Protein AF-A0A2G6CD39-F1 (afdb_monomer_lite)

pLDDT: mean 88.51, std 12.6, range [44.62, 98.38]

Sequence (167 aa):
MNGKIRSYNKNVVLQKTGVGANPELQQGAYVYISGNGSEYNAVYRWVFEGGGSLAIRNVDISLPG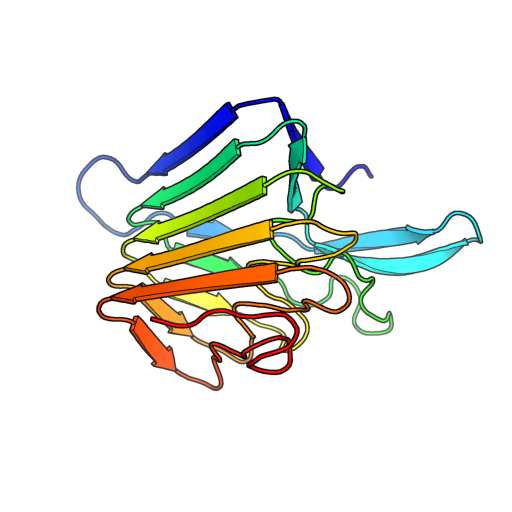KSNPALAWTSRRAIVAYSSQVGSALSISGGTISGADAQVGLVSAHTGNRVEINLASVTLDGPFAVIINADNGVSLVGTYSVTLQNGAQIADGGTLGANMLKN

Radius of gyration: 15.19 Å; chains: 1; bounding box: 41×31×40 Å

Secondary structure (DSSP, 8-state):
---EEEEEEEEEEEE--SSSSPPEEE--EEEEEPTTS-EEEEE-EEEEEEEEEEEEES-EEEE---SSTTSPBPS--EEEE--TTSEEEEEEESSEEEES-TT-EEEE--TT-EEEEEEES-EEESS-EEEEE-TTSEEEEEEES-EEETT-B----S-BTTTB---

Structure (mmCIF, N/CA/C/O backbone):
data_AF-A0A2G6CD39-F1
#
_entry.id   AF-A0A2G6CD39-F1
#
loop_
_atom_site.group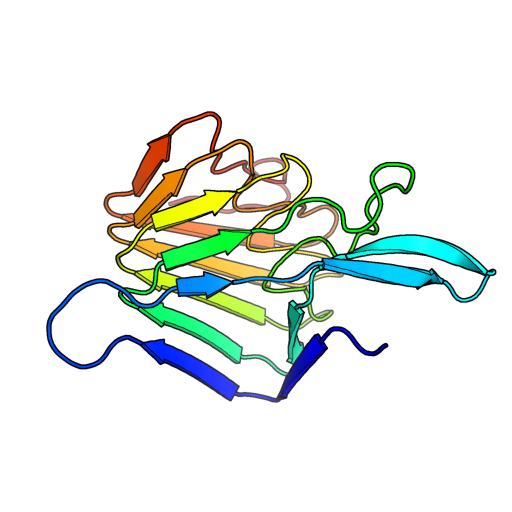_PDB
_atom_site.id
_atom_site.type_symbol
_atom_site.label_atom_id
_atom_site.label_alt_id
_atom_site.label_comp_id
_atom_site.label_asym_id
_atom_site.label_entity_id
_atom_site.label_seq_id
_atom_site.pdbx_PDB_ins_code
_atom_site.Cartn_x
_atom_site.Cartn_y
_atom_site.Cartn_z
_atom_site.occupancy
_atom_site.B_iso_or_equiv
_atom_site.auth_seq_id
_atom_site.auth_comp_id
_atom_site.auth_asym_id
_atom_site.auth_atom_id
_atom_site.pdbx_PDB_model_num
ATOM 1 N N . MET A 1 1 ? 4.197 12.037 -15.330 1.00 54.62 1 MET A N 1
ATOM 2 C CA . MET A 1 1 ? 3.432 12.498 -14.145 1.00 54.62 1 MET A CA 1
ATOM 3 C C . MET A 1 1 ? 4.200 12.203 -12.865 1.00 54.62 1 MET A C 1
ATOM 5 O O . MET A 1 1 ? 4.899 11.195 -12.802 1.00 54.62 1 MET A O 1
ATOM 9 N N . ASN A 1 2 ? 4.092 13.072 -11.855 1.00 67.88 2 ASN A N 1
ATOM 10 C CA . ASN A 1 2 ? 4.733 12.873 -10.554 1.00 67.88 2 ASN A CA 1
ATOM 11 C C . ASN A 1 2 ? 3.739 12.176 -9.613 1.00 67.88 2 ASN A C 1
ATOM 13 O O . ASN A 1 2 ? 2.983 12.832 -8.909 1.00 67.88 2 ASN A O 1
ATOM 17 N N . GLY A 1 3 ? 3.687 10.842 -9.658 1.00 84.12 3 GLY A N 1
ATOM 18 C CA . GLY A 1 3 ? 2.714 10.035 -8.912 1.00 84.12 3 GLY A CA 1
ATOM 19 C C . GLY A 1 3 ? 3.036 9.898 -7.424 1.00 84.12 3 GLY A C 1
ATOM 20 O O . GLY A 1 3 ? 3.082 8.787 -6.904 1.00 84.12 3 GLY A O 1
ATOM 21 N N . LYS A 1 4 ? 3.362 10.999 -6.742 1.00 89.25 4 LYS A N 1
ATOM 22 C CA . LYS A 1 4 ? 3.732 10.962 -5.327 1.00 89.25 4 LYS A CA 1
ATOM 23 C C . LYS A 1 4 ? 3.230 12.156 -4.538 1.00 89.25 4 LYS A C 1
ATOM 25 O O . LYS A 1 4 ? 3.332 13.292 -4.995 1.00 89.25 4 LYS A O 1
ATOM 30 N N . ILE A 1 5 ? 2.796 11.876 -3.318 1.00 89.94 5 ILE A N 1
ATOM 31 C CA . ILE A 1 5 ? 2.522 12.861 -2.283 1.00 89.94 5 ILE A CA 1
ATOM 32 C C . ILE A 1 5 ? 3.739 12.871 -1.364 1.00 89.94 5 ILE A C 1
ATOM 34 O O . ILE A 1 5 ? 4.043 11.870 -0.713 1.00 89.94 5 ILE A O 1
ATOM 38 N N . ARG A 1 6 ? 4.483 13.980 -1.362 1.00 90.19 6 ARG A N 1
ATOM 39 C CA . ARG A 1 6 ? 5.644 14.144 -0.483 1.00 90.19 6 ARG A CA 1
ATOM 40 C C . ARG A 1 6 ? 5.244 14.899 0.770 1.00 90.19 6 ARG A C 1
ATOM 42 O O . ARG A 1 6 ? 4.559 15.915 0.680 1.00 90.19 6 ARG A O 1
ATOM 49 N N . SER A 1 7 ? 5.749 14.457 1.911 1.00 88.25 7 SER A N 1
ATOM 50 C CA . SER A 1 7 ? 5.742 15.261 3.129 1.00 88.25 7 SER A CA 1
ATOM 51 C C . SER A 1 7 ? 7.101 15.186 3.816 1.00 88.25 7 SER A C 1
ATOM 53 O O . SER A 1 7 ? 7.823 14.205 3.640 1.00 88.25 7 SER A O 1
ATOM 55 N N . TYR A 1 8 ? 7.455 16.237 4.558 1.00 91.00 8 TYR A N 1
ATOM 56 C CA . TYR A 1 8 ? 8.734 16.339 5.253 1.00 91.00 8 TYR A CA 1
ATOM 57 C C . TYR A 1 8 ? 8.519 16.521 6.754 1.00 91.00 8 TYR A C 1
ATOM 59 O O . TYR A 1 8 ? 7.958 17.542 7.162 1.00 91.00 8 TYR A O 1
ATOM 67 N N . ASN A 1 9 ? 8.957 15.561 7.573 1.00 89.38 9 ASN A N 1
ATOM 68 C CA . ASN A 1 9 ? 8.769 15.574 9.031 1.00 89.38 9 ASN A CA 1
ATOM 69 C C . ASN A 1 9 ? 7.302 15.784 9.446 1.00 89.38 9 ASN A C 1
ATOM 71 O O . ASN A 1 9 ? 7.001 16.628 10.297 1.00 89.38 9 ASN A O 1
ATOM 75 N N . LYS A 1 10 ? 6.366 15.063 8.811 1.00 91.50 10 LYS A N 1
ATOM 76 C CA . LYS A 1 10 ? 4.924 15.181 9.087 1.00 91.50 10 LYS A CA 1
ATOM 77 C C . LYS A 1 10 ? 4.270 13.840 9.376 1.00 91.50 10 LYS A C 1
ATOM 79 O O . LYS A 1 10 ? 4.621 12.813 8.805 1.00 91.50 10 LYS A O 1
ATOM 84 N N . ASN A 1 11 ? 3.246 13.912 10.218 1.00 93.44 11 ASN A N 1
ATOM 85 C CA . ASN A 1 11 ? 2.286 12.842 10.431 1.00 93.44 11 ASN A CA 1
ATOM 86 C C . ASN A 1 11 ? 0.976 13.250 9.759 1.00 93.44 11 ASN A C 1
ATOM 88 O O . ASN A 1 11 ? 0.451 14.331 10.029 1.00 93.44 11 ASN A O 1
ATOM 92 N N . VAL A 1 12 ? 0.477 12.404 8.868 1.00 95.25 12 VAL A N 1
ATOM 93 C CA . VAL A 1 12 ? -0.772 12.606 8.135 1.00 95.25 12 VAL A CA 1
ATOM 94 C C . VAL A 1 12 ? -1.803 11.632 8.679 1.00 95.25 12 VAL A C 1
ATOM 96 O O . VAL A 1 12 ? -1.507 10.452 8.848 1.00 95.25 12 VAL A O 1
ATOM 99 N N . VAL A 1 13 ? -3.014 12.118 8.947 1.00 96.94 13 VAL A N 1
ATOM 100 C CA . VAL A 1 13 ? -4.125 11.286 9.417 1.00 96.94 13 VAL A CA 1
ATOM 101 C C . VAL A 1 13 ? -5.284 11.403 8.441 1.00 96.94 13 VAL A C 1
ATOM 103 O O . VAL A 1 13 ? -5.798 12.496 8.212 1.00 96.94 13 VAL A O 1
ATOM 106 N N . LEU A 1 14 ? -5.708 10.266 7.899 1.00 96.25 14 LEU A N 1
ATOM 107 C CA . LEU A 1 14 ? -6.952 10.111 7.160 1.00 96.25 14 LEU A CA 1
ATOM 108 C C . LEU A 1 14 ? -7.916 9.345 8.058 1.00 96.25 14 LEU A C 1
ATOM 110 O O . LEU A 1 14 ? -7.657 8.202 8.426 1.00 96.25 14 LEU A O 1
ATOM 114 N N . GLN A 1 15 ? -9.008 9.980 8.463 1.00 97.50 15 GLN A N 1
ATOM 115 C CA . GLN A 1 15 ? -9.970 9.341 9.350 1.00 97.50 15 GLN A CA 1
ATOM 116 C C . GLN A 1 15 ? -11.390 9.712 8.973 1.00 97.50 15 GLN A C 1
ATOM 118 O O . GLN A 1 15 ? -11.683 10.864 8.647 1.00 97.50 15 GLN A O 1
ATOM 123 N N . LYS A 1 16 ? -12.278 8.731 9.082 1.00 97.19 16 LYS A N 1
ATOM 124 C CA . LYS A 1 16 ? -13.708 8.985 9.061 1.00 97.19 16 LYS A CA 1
ATOM 125 C C . LYS A 1 16 ? -14.124 9.744 10.316 1.00 97.19 16 LYS A C 1
ATOM 127 O O . LYS A 1 16 ? -13.762 9.369 11.432 1.00 97.19 16 LYS A O 1
ATOM 132 N N . THR A 1 17 ? -14.949 10.764 10.127 1.00 94.38 17 THR A N 1
ATOM 133 C CA . THR A 1 17 ? -15.679 11.436 11.199 1.00 94.38 17 THR A CA 1
ATOM 134 C C . THR A 1 17 ? -17.178 11.202 10.994 1.00 94.38 17 THR A C 1
ATOM 136 O O . THR A 1 17 ? -17.685 11.305 9.881 1.00 94.38 17 THR A O 1
ATOM 139 N N . GLY A 1 18 ? -17.892 10.839 12.062 1.00 92.75 18 GLY A N 1
ATOM 140 C CA . GLY A 1 18 ? -19.339 10.600 12.018 1.00 92.75 18 GLY A CA 1
ATOM 141 C C . GLY A 1 18 ? -19.764 9.146 11.775 1.00 92.75 18 GLY A C 1
ATOM 142 O O . GLY A 1 18 ? -18.964 8.209 11.808 1.00 92.75 18 GLY A O 1
ATOM 143 N N . VAL A 1 19 ? -21.073 8.967 11.597 1.00 94.12 19 VAL A N 1
ATOM 144 C CA . VAL A 1 19 ? -21.745 7.666 11.440 1.00 94.12 19 VAL A CA 1
ATOM 145 C C . VAL A 1 19 ? -21.843 7.253 9.966 1.00 94.12 19 VAL A C 1
ATOM 147 O O . VAL A 1 19 ? -21.602 8.061 9.075 1.00 94.12 19 VAL A O 1
ATOM 150 N N . GLY A 1 20 ? -22.214 5.999 9.697 1.00 95.31 20 GLY A N 1
ATOM 151 C CA . GLY A 1 20 ? -22.456 5.491 8.337 1.00 95.31 20 GLY A CA 1
ATOM 152 C C . GLY A 1 20 ? -21.409 4.482 7.870 1.00 95.31 20 GLY A C 1
ATOM 153 O O . GLY A 1 20 ? -20.695 3.913 8.695 1.00 95.31 20 GLY A O 1
ATOM 154 N N . ALA A 1 21 ? -21.316 4.249 6.561 1.00 96.25 21 ALA A N 1
ATOM 155 C CA . ALA A 1 21 ? -20.287 3.392 5.969 1.00 96.25 21 ALA A CA 1
ATOM 156 C C . ALA A 1 21 ? -18.892 4.032 6.081 1.00 96.25 21 ALA A C 1
ATOM 158 O O . ALA A 1 21 ? -18.767 5.238 6.311 1.00 96.25 21 ALA A O 1
ATOM 159 N N . ASN A 1 22 ? -17.836 3.230 5.968 1.00 97.94 22 ASN A N 1
ATOM 160 C CA . ASN A 1 22 ? -16.491 3.782 5.860 1.00 97.94 22 ASN A CA 1
ATOM 161 C C . ASN A 1 22 ? -16.327 4.480 4.502 1.00 97.94 22 ASN A C 1
ATOM 163 O O . ASN A 1 22 ? -16.835 3.979 3.500 1.00 97.94 22 ASN A O 1
ATOM 167 N N . PRO A 1 23 ? -15.654 5.641 4.446 1.00 97.62 23 PRO A N 1
ATOM 168 C CA . PRO A 1 23 ? -15.212 6.185 3.176 1.00 97.62 23 PRO A CA 1
ATOM 169 C C . PRO A 1 23 ? -14.145 5.268 2.577 1.00 97.62 23 PRO A C 1
ATOM 171 O O . PRO A 1 23 ? -13.426 4.583 3.306 1.00 97.62 23 PRO A O 1
ATOM 174 N N . GLU A 1 24 ? -14.017 5.306 1.257 1.00 96.56 24 GLU A N 1
ATOM 175 C CA . GLU A 1 24 ? -13.026 4.522 0.528 1.00 96.56 24 GLU A CA 1
ATOM 176 C C . GLU A 1 24 ? -11.882 5.420 0.037 1.00 96.56 24 GLU A C 1
ATOM 178 O O . GLU A 1 24 ? -12.098 6.424 -0.646 1.00 96.56 24 GLU A O 1
ATOM 183 N N . LEU A 1 25 ? -10.647 5.046 0.366 1.00 95.81 25 LEU A N 1
ATOM 184 C CA . LEU A 1 25 ? -9.439 5.552 -0.268 1.00 95.81 25 LEU A CA 1
ATOM 185 C C . LEU A 1 25 ? -9.121 4.676 -1.483 1.00 95.81 25 LEU A C 1
ATOM 187 O O . LEU A 1 25 ? -8.548 3.592 -1.358 1.00 95.81 25 LEU A O 1
ATOM 191 N N . GLN A 1 26 ? -9.463 5.174 -2.668 1.00 95.00 26 GLN A N 1
ATOM 192 C CA . GLN A 1 26 ? -9.151 4.503 -3.926 1.00 95.00 26 GLN A CA 1
ATOM 193 C C . GLN A 1 26 ? -7.738 4.858 -4.377 1.00 95.00 26 GLN A C 1
ATOM 195 O O . GLN A 1 26 ? -7.439 5.987 -4.776 1.00 95.00 26 GLN A O 1
ATOM 200 N N . GLN A 1 27 ? -6.850 3.877 -4.301 1.00 92.62 27 GLN A N 1
ATOM 201 C CA . GLN A 1 27 ? -5.475 4.035 -4.720 1.00 92.62 27 GLN A CA 1
ATOM 202 C C . GLN A 1 27 ? -5.378 3.852 -6.241 1.00 92.62 27 GLN A C 1
ATOM 204 O O . GLN A 1 27 ? -5.875 2.880 -6.795 1.00 92.62 27 GLN A O 1
ATOM 209 N N . GLY A 1 28 ? -4.725 4.785 -6.938 1.00 93.00 28 GLY A N 1
ATOM 210 C CA . GLY A 1 28 ? -4.558 4.713 -8.395 1.00 93.00 28 GLY A CA 1
ATOM 211 C C . GLY A 1 28 ? -3.245 4.058 -8.840 1.00 93.00 28 GLY A C 1
ATOM 212 O O . GLY A 1 28 ? -2.250 4.068 -8.100 1.00 93.00 28 GLY A O 1
ATOM 213 N N . ALA A 1 29 ? -3.212 3.607 -10.096 1.00 94.69 29 ALA A N 1
ATOM 214 C CA . ALA A 1 29 ? -2.000 3.237 -10.828 1.00 94.69 29 ALA A CA 1
ATOM 215 C C . ALA A 1 29 ? -1.870 4.036 -12.136 1.00 94.69 29 ALA A C 1
ATOM 217 O O . ALA A 1 29 ? -2.856 4.536 -12.672 1.00 94.69 29 ALA A O 1
ATOM 218 N N . TYR A 1 30 ? -0.646 4.168 -12.646 1.00 95.25 30 TYR A N 1
ATOM 219 C CA . TYR A 1 30 ? -0.335 4.904 -13.872 1.00 95.25 30 TYR A CA 1
ATOM 220 C C . TYR A 1 30 ? 0.877 4.308 -14.605 1.00 95.25 30 TYR A C 1
ATOM 222 O O . TYR A 1 30 ? 1.692 3.599 -14.006 1.00 95.25 30 TYR A O 1
ATOM 230 N N . VAL A 1 31 ? 1.037 4.648 -15.888 1.00 95.62 31 VAL A N 1
ATOM 231 C CA . VAL A 1 31 ? 2.226 4.283 -16.674 1.00 95.62 31 VAL A CA 1
ATOM 232 C C . VAL A 1 31 ? 3.374 5.248 -16.366 1.00 95.62 31 VAL A C 1
ATOM 234 O O . VAL A 1 31 ? 3.287 6.461 -16.570 1.00 95.62 31 VAL A O 1
ATOM 237 N N . TYR A 1 32 ? 4.469 4.702 -15.850 1.00 94.44 32 TYR A N 1
ATOM 238 C CA . TYR A 1 32 ? 5.720 5.392 -15.584 1.00 94.44 32 TYR A CA 1
ATOM 239 C C . TYR A 1 32 ? 6.740 5.099 -16.685 1.00 94.44 32 TYR A C 1
ATOM 241 O O . TYR A 1 32 ? 7.057 3.942 -16.942 1.00 94.44 32 TYR A O 1
ATOM 249 N N . ILE A 1 33 ? 7.305 6.161 -17.259 1.00 93.75 33 ILE A N 1
ATOM 250 C CA . ILE A 1 33 ? 8.396 6.090 -18.234 1.00 93.75 33 ILE A CA 1
ATOM 251 C C . ILE A 1 33 ? 9.713 6.381 -17.502 1.00 93.75 33 ILE A C 1
ATOM 253 O O . ILE A 1 33 ? 9.860 7.432 -16.865 1.00 93.75 33 ILE A O 1
ATOM 257 N N . SER A 1 34 ? 10.657 5.441 -17.531 1.00 90.88 34 SER A N 1
ATOM 258 C CA . SER A 1 34 ? 11.992 5.604 -16.943 1.00 90.88 34 SER A CA 1
ATOM 259 C C . SER A 1 34 ? 12.895 6.496 -17.799 1.00 90.88 34 SER A C 1
ATOM 261 O O . SER A 1 34 ? 12.585 6.823 -18.940 1.00 90.88 34 SER A O 1
ATOM 263 N N . GLY A 1 35 ? 14.044 6.904 -17.248 1.00 88.62 35 GLY A N 1
ATOM 264 C CA . GLY A 1 35 ? 14.979 7.808 -17.937 1.00 88.62 35 GLY A CA 1
ATOM 265 C C . GLY A 1 35 ? 15.577 7.248 -19.235 1.00 88.62 35 GLY A C 1
ATOM 266 O O . GLY A 1 35 ? 16.048 8.017 -20.060 1.00 88.62 35 GLY A O 1
ATOM 267 N N . ASN A 1 36 ? 15.528 5.928 -19.429 1.00 93.25 36 ASN A N 1
ATOM 268 C CA . ASN A 1 36 ? 15.932 5.236 -20.657 1.00 93.25 36 ASN A CA 1
ATOM 269 C C . ASN A 1 36 ? 14.755 4.962 -21.623 1.00 93.25 36 ASN A C 1
ATOM 271 O O . ASN A 1 36 ? 14.930 4.218 -22.582 1.00 93.25 36 ASN A O 1
ATOM 275 N N . GLY A 1 37 ? 13.558 5.497 -21.358 1.00 93.44 37 GLY A N 1
ATOM 276 C CA . GLY A 1 37 ? 12.374 5.327 -22.206 1.00 93.44 37 GLY A CA 1
ATOM 277 C C . GLY A 1 37 ? 11.573 4.038 -21.989 1.00 93.44 37 GLY A C 1
ATOM 278 O O . GLY A 1 37 ? 10.556 3.858 -22.647 1.00 93.44 37 GLY A O 1
ATOM 279 N N . SER A 1 38 ? 11.978 3.145 -21.079 1.00 95.75 38 SER A N 1
ATOM 280 C CA . SER A 1 38 ? 11.188 1.946 -20.759 1.00 95.75 38 SER A CA 1
ATOM 281 C C . SER A 1 38 ? 9.912 2.296 -19.982 1.00 95.75 38 SER A C 1
ATOM 283 O O . SER A 1 38 ? 9.905 3.201 -19.146 1.00 95.75 38 SER A O 1
ATOM 285 N N . GLU A 1 39 ? 8.832 1.557 -20.229 1.00 96.50 39 GLU A N 1
ATOM 286 C CA . GLU A 1 39 ? 7.528 1.794 -19.606 1.00 96.50 39 GLU A CA 1
ATOM 287 C C . GLU A 1 39 ? 7.180 0.723 -18.567 1.00 96.50 39 GLU A C 1
ATOM 289 O O . GLU A 1 39 ? 7.408 -0.470 -18.770 1.00 96.50 39 GLU A O 1
ATOM 294 N N . TYR A 1 40 ? 6.588 1.149 -17.452 1.00 96.25 40 TYR A N 1
ATOM 295 C CA . TYR A 1 40 ? 6.185 0.286 -16.343 1.00 96.25 40 TYR A CA 1
ATOM 296 C C . TYR A 1 40 ? 4.874 0.762 -15.717 1.00 96.25 40 TYR A C 1
ATOM 298 O O . TYR A 1 40 ? 4.574 1.952 -15.726 1.00 96.25 40 TYR A O 1
ATOM 306 N N . ASN A 1 41 ? 4.135 -0.128 -15.062 1.00 95.88 41 ASN A N 1
ATOM 307 C CA . ASN A 1 41 ? 3.075 0.269 -14.135 1.00 95.88 41 ASN A CA 1
ATOM 308 C C . ASN A 1 41 ? 3.672 0.768 -12.816 1.00 95.88 41 ASN A C 1
ATOM 310 O O . ASN A 1 41 ? 4.593 0.149 -12.281 1.00 95.88 41 ASN A O 1
ATOM 314 N N . ALA A 1 42 ? 3.124 1.850 -12.268 1.00 94.25 42 ALA A N 1
ATOM 315 C CA . ALA A 1 42 ? 3.477 2.417 -10.970 1.00 94.25 42 ALA A CA 1
ATOM 316 C C . ALA A 1 42 ? 2.219 2.780 -10.169 1.00 94.25 42 ALA A C 1
ATOM 318 O O . ALA A 1 42 ? 1.188 3.115 -10.747 1.00 94.25 42 ALA A O 1
ATOM 319 N N . VAL A 1 43 ? 2.318 2.756 -8.841 1.00 94.31 43 VAL A N 1
ATOM 320 C CA . VAL A 1 43 ? 1.252 3.167 -7.913 1.00 94.31 43 VAL A CA 1
ATOM 321 C C . VAL A 1 43 ? 1.486 4.615 -7.466 1.00 94.31 43 VAL A C 1
ATOM 323 O O . VAL A 1 43 ? 2.634 5.028 -7.261 1.00 94.31 43 VAL A O 1
ATOM 326 N N . TYR A 1 44 ? 0.414 5.404 -7.314 1.00 93.50 44 TYR A N 1
ATOM 327 C CA . TYR A 1 44 ? 0.521 6.709 -6.646 1.00 93.50 44 TYR A CA 1
ATOM 328 C C . TYR A 1 44 ? 0.897 6.505 -5.176 1.00 93.50 44 TYR A C 1
ATOM 330 O O . TYR A 1 44 ? 0.294 5.692 -4.496 1.00 93.50 44 TYR A O 1
ATOM 338 N N . ARG A 1 45 ? 1.884 7.223 -4.649 1.00 91.69 45 ARG A N 1
ATOM 339 C CA . ARG A 1 45 ? 2.465 6.843 -3.349 1.00 91.69 45 ARG A CA 1
ATOM 340 C C . ARG A 1 45 ? 2.757 8.002 -2.420 1.00 91.69 45 ARG A C 1
ATOM 342 O O . ARG A 1 45 ? 3.087 9.100 -2.862 1.00 91.69 45 ARG A O 1
ATOM 349 N N . TRP A 1 46 ? 2.720 7.723 -1.132 1.00 92.19 46 TRP A N 1
ATOM 350 C CA . TRP A 1 46 ? 3.207 8.594 -0.079 1.00 92.19 46 TRP A CA 1
ATOM 351 C C . TRP A 1 46 ? 4.706 8.394 0.104 1.00 92.19 46 TRP A C 1
ATOM 353 O O . TRP A 1 46 ? 5.200 7.265 0.117 1.00 92.19 46 TRP A O 1
ATOM 363 N N . VAL A 1 47 ? 5.431 9.501 0.230 1.00 90.75 47 VAL A N 1
ATOM 364 C CA . VAL A 1 47 ? 6.865 9.514 0.528 1.00 90.75 47 VAL A CA 1
ATOM 365 C C . VAL A 1 47 ? 7.099 10.486 1.678 1.00 90.75 47 VAL A C 1
ATOM 367 O O . VAL A 1 47 ? 6.768 11.669 1.570 1.00 90.75 47 VAL A O 1
ATOM 370 N N . PHE A 1 48 ? 7.669 9.978 2.767 1.00 90.06 48 PHE A N 1
ATOM 371 C CA . PHE A 1 48 ? 8.009 10.752 3.959 1.00 90.06 48 PHE A CA 1
ATOM 372 C C . PHE A 1 48 ? 9.511 11.028 3.976 1.00 90.06 48 PHE A C 1
ATOM 374 O O . PHE A 1 48 ? 10.312 10.156 4.301 1.00 90.06 48 PHE A O 1
ATOM 381 N N . GLU A 1 49 ? 9.895 12.240 3.594 1.00 88.00 49 GLU A N 1
ATOM 382 C CA . GLU A 1 49 ? 11.280 12.709 3.651 1.00 88.00 49 GLU A CA 1
ATOM 383 C C . GLU A 1 49 ? 11.575 13.246 5.064 1.00 88.00 49 GLU A C 1
ATOM 385 O O . GLU A 1 49 ? 10.703 13.820 5.711 1.00 88.00 49 GLU A O 1
ATOM 390 N N . GLY A 1 50 ? 12.772 13.005 5.604 1.00 84.69 50 GLY A N 1
ATOM 391 C CA . GLY A 1 50 ? 13.144 13.399 6.979 1.00 84.69 50 GLY A CA 1
ATOM 392 C C . GLY A 1 50 ? 12.451 12.620 8.115 1.00 84.69 50 GLY A C 1
ATOM 393 O O . GLY A 1 50 ? 12.962 12.568 9.230 1.00 84.69 50 GLY A O 1
ATOM 394 N N . GLY A 1 51 ? 11.339 11.951 7.823 1.00 85.81 51 GLY A N 1
ATOM 395 C CA . GLY A 1 51 ? 10.612 11.074 8.730 1.00 85.81 51 GLY A CA 1
ATOM 396 C C . GLY A 1 51 ? 9.128 11.396 8.707 1.00 85.81 51 GLY A C 1
ATOM 397 O O . GLY A 1 51 ? 8.711 12.467 8.258 1.00 85.81 51 GLY A O 1
ATOM 398 N N . GLY A 1 52 ? 8.302 10.469 9.178 1.00 91.25 52 GLY A N 1
ATOM 399 C CA . GLY A 1 52 ? 6.871 10.720 9.276 1.00 91.25 52 GLY A CA 1
ATOM 400 C C . GLY A 1 52 ? 6.018 9.470 9.283 1.00 91.25 52 GLY A C 1
ATOM 401 O O . GLY A 1 52 ? 6.515 8.341 9.274 1.00 91.25 52 GLY A O 1
ATOM 402 N N . SER A 1 53 ? 4.710 9.692 9.296 1.00 93.19 53 SER A N 1
ATOM 403 C CA . SER A 1 53 ? 3.739 8.609 9.311 1.00 93.19 53 SER 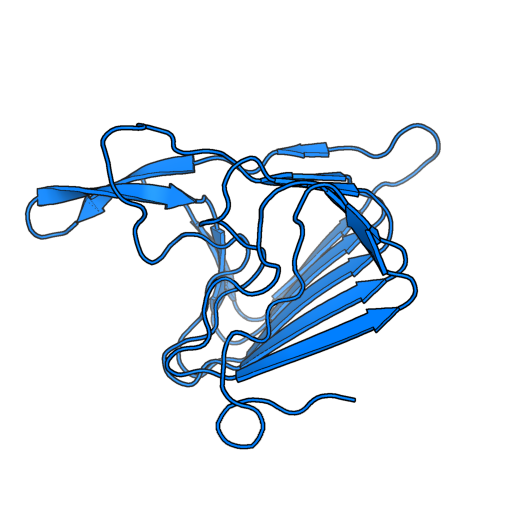A CA 1
ATOM 404 C C . SER A 1 53 ? 2.467 8.939 8.549 1.00 93.19 53 SER A C 1
ATOM 406 O O . SER A 1 53 ? 2.058 10.098 8.446 1.00 93.19 53 SER A O 1
ATOM 408 N N . LEU A 1 54 ? 1.824 7.890 8.048 1.00 95.88 54 LEU A N 1
ATOM 409 C CA . LEU A 1 54 ? 0.451 7.911 7.577 1.00 95.88 54 LEU A CA 1
ATOM 410 C C . LEU A 1 54 ? -0.392 7.061 8.526 1.00 95.88 54 LEU A C 1
ATOM 412 O O . LEU A 1 54 ? -0.125 5.875 8.695 1.00 95.88 54 LEU A O 1
ATOM 416 N N . ALA A 1 55 ? -1.416 7.652 9.130 1.00 96.81 55 ALA A N 1
ATOM 417 C CA . ALA A 1 55 ? -2.427 6.926 9.881 1.00 96.81 55 ALA A CA 1
ATOM 418 C C . ALA A 1 55 ? -3.755 6.951 9.119 1.00 96.81 55 ALA A C 1
ATOM 420 O O . ALA A 1 55 ? -4.225 8.018 8.732 1.00 96.81 55 ALA A O 1
ATOM 421 N N . ILE A 1 56 ? -4.369 5.788 8.932 1.00 97.69 56 ILE A N 1
ATOM 422 C CA . ILE A 1 56 ? -5.651 5.618 8.251 1.00 97.69 56 ILE A CA 1
ATOM 423 C C . ILE A 1 56 ? -6.620 4.936 9.218 1.00 97.69 56 ILE A C 1
ATOM 425 O O . ILE A 1 56 ? -6.306 3.880 9.765 1.00 97.69 56 ILE A O 1
ATOM 429 N N . ARG A 1 57 ? -7.775 5.552 9.489 1.00 98.12 57 ARG A N 1
ATOM 430 C CA . ARG A 1 57 ? -8.692 5.091 10.544 1.00 98.12 57 ARG A CA 1
ATOM 431 C C . ARG A 1 57 ? -10.138 5.009 10.078 1.00 98.12 57 ARG A C 1
ATOM 433 O O . ARG A 1 57 ? -10.738 6.040 9.770 1.00 98.12 57 ARG A O 1
ATOM 440 N N . ASN A 1 58 ? -10.707 3.805 10.131 1.00 98.06 58 ASN A N 1
ATOM 441 C CA . ASN A 1 58 ? -12.074 3.508 9.700 1.00 98.06 58 ASN A CA 1
ATOM 442 C C . ASN A 1 58 ? -12.325 3.979 8.262 1.00 98.06 58 ASN A C 1
ATOM 444 O O . ASN A 1 58 ? -13.313 4.655 7.979 1.00 98.06 58 ASN A O 1
ATOM 448 N N . VAL A 1 59 ? -11.373 3.675 7.384 1.00 98.31 59 VAL A N 1
ATOM 449 C CA . VAL A 1 59 ? -11.403 3.986 5.955 1.00 98.31 59 VAL A CA 1
ATOM 450 C C . VAL A 1 59 ? -11.095 2.683 5.237 1.00 98.31 59 VAL A C 1
ATOM 452 O O . VAL A 1 59 ? -10.122 2.013 5.587 1.00 98.31 59 VAL A O 1
ATOM 455 N N . ASP A 1 60 ? -11.917 2.334 4.259 1.00 98.31 60 ASP A N 1
ATOM 456 C CA . ASP A 1 60 ? -11.646 1.190 3.399 1.00 98.31 60 ASP A CA 1
ATOM 457 C C . ASP A 1 60 ? -10.620 1.606 2.337 1.00 98.31 60 ASP A C 1
ATOM 459 O O . ASP A 1 60 ? -10.584 2.760 1.915 1.00 98.31 60 ASP A O 1
ATOM 463 N N . ILE A 1 61 ? -9.733 0.706 1.930 1.00 97.81 61 ILE A N 1
ATOM 464 C CA . ILE A 1 61 ? -8.655 1.008 0.982 1.00 97.81 61 ILE A CA 1
ATOM 465 C C . ILE A 1 61 ? -8.762 0.033 -0.177 1.00 97.81 61 ILE A C 1
ATOM 467 O O . ILE A 1 61 ? -8.779 -1.169 0.050 1.00 97.81 61 ILE A O 1
ATOM 471 N N . SER A 1 62 ? -8.757 0.537 -1.406 1.00 97.06 62 SER A N 1
ATOM 472 C CA . SER A 1 62 ? -8.729 -0.302 -2.606 1.00 97.06 62 SER A CA 1
ATOM 473 C C . SER A 1 62 ? -7.403 -0.129 -3.329 1.00 97.06 62 SER A C 1
ATOM 475 O O . SER A 1 62 ? -7.081 0.972 -3.786 1.00 97.06 62 SER A O 1
ATOM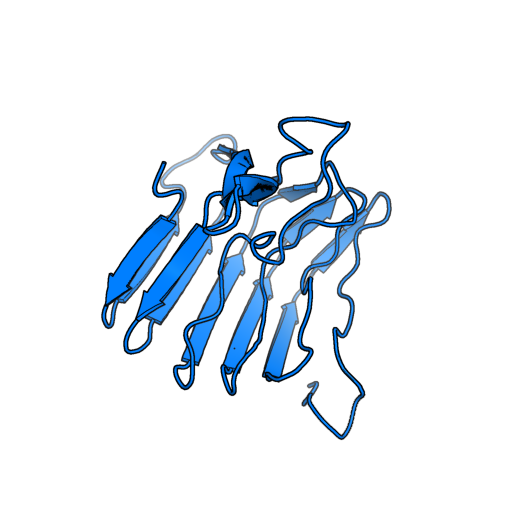 477 N N . LEU A 1 63 ? -6.600 -1.197 -3.379 1.00 96.00 63 LEU A N 1
ATOM 478 C CA . LEU A 1 63 ? -5.324 -1.243 -4.090 1.00 96.00 63 LEU A CA 1
ATOM 479 C C . LEU A 1 63 ? -5.557 -1.479 -5.587 1.00 96.00 63 LEU A C 1
ATOM 481 O O . LEU A 1 63 ? -6.334 -2.360 -5.965 1.00 96.00 63 LEU A O 1
ATOM 485 N N . PRO A 1 64 ? -4.845 -0.746 -6.457 1.00 95.44 64 PRO A N 1
ATOM 486 C CA . PRO A 1 64 ? -5.093 -0.793 -7.885 1.00 95.44 64 PRO A CA 1
ATOM 487 C C . PRO A 1 64 ? -4.571 -2.085 -8.510 1.00 95.44 64 PRO A C 1
ATOM 489 O O . PRO A 1 64 ? -3.560 -2.644 -8.084 1.00 95.44 64 PRO A O 1
ATOM 492 N N . GLY A 1 65 ? -5.193 -2.479 -9.619 1.00 95.44 65 GLY A N 1
ATOM 493 C CA . GLY A 1 65 ? -4.547 -3.330 -10.614 1.00 95.44 65 GLY A CA 1
ATOM 494 C C . GLY A 1 65 ? -3.583 -2.536 -11.504 1.00 95.44 65 GLY A C 1
ATOM 495 O O . GLY A 1 65 ? -3.389 -1.326 -11.353 1.00 95.44 65 GLY A O 1
ATOM 496 N N . LYS A 1 66 ? -2.981 -3.212 -12.484 1.00 95.75 66 LYS A N 1
ATOM 497 C CA . LYS A 1 66 ? -2.171 -2.541 -13.508 1.00 95.75 66 LYS A CA 1
ATOM 498 C C . LYS A 1 66 ? -3.004 -1.539 -14.309 1.00 95.75 66 LYS A C 1
ATOM 500 O O . LYS A 1 66 ? -4.100 -1.853 -14.758 1.00 95.75 66 LYS A O 1
ATOM 505 N N . SER A 1 67 ? -2.420 -0.375 -14.586 1.00 95.44 67 SER A N 1
ATOM 506 C CA . SER A 1 67 ? -2.975 0.590 -15.547 1.00 95.44 67 SER A CA 1
ATOM 507 C C . SER A 1 67 ? -2.859 0.114 -17.001 1.00 95.44 67 SER A C 1
ATOM 509 O O . SER A 1 67 ? -3.715 0.419 -17.824 1.00 95.44 67 SER A O 1
ATOM 511 N N . ASN A 1 68 ? -1.818 -0.663 -17.312 1.00 96.19 68 ASN A N 1
ATOM 512 C CA . ASN A 1 68 ? -1.621 -1.330 -18.594 1.00 96.19 68 ASN A CA 1
ATOM 513 C C . ASN A 1 68 ? -1.201 -2.793 -18.349 1.00 96.19 68 ASN A C 1
ATOM 515 O O . ASN A 1 68 ? -0.088 -3.021 -17.860 1.00 96.19 68 ASN A O 1
ATOM 519 N N . PRO A 1 69 ? -2.035 -3.792 -18.692 1.00 96.12 69 PRO A N 1
ATOM 520 C CA . PRO A 1 69 ? -1.743 -5.204 -18.433 1.00 96.12 69 PRO A CA 1
ATOM 521 C C . PRO A 1 69 ? -0.443 -5.721 -19.067 1.00 96.12 69 PRO A C 1
ATOM 523 O O . PRO A 1 69 ? 0.205 -6.594 -18.485 1.00 96.12 69 PRO A O 1
ATOM 526 N N . ALA A 1 70 ? -0.041 -5.167 -20.217 1.00 96.94 70 ALA A N 1
ATOM 527 C CA . ALA A 1 70 ? 1.133 -5.611 -20.972 1.00 96.94 70 ALA A CA 1
ATOM 528 C C . ALA A 1 70 ? 2.465 -5.200 -20.325 1.00 96.94 70 ALA A C 1
ATOM 530 O O . ALA A 1 70 ? 3.500 -5.810 -20.589 1.00 96.94 70 ALA A O 1
ATOM 531 N N . LEU A 1 71 ? 2.454 -4.177 -19.467 1.00 96.50 71 LEU A N 1
ATOM 532 C CA . LEU A 1 71 ? 3.663 -3.666 -18.830 1.00 96.50 71 LEU A CA 1
ATOM 533 C C . LEU A 1 71 ? 3.927 -4.363 -17.489 1.00 96.50 71 LEU A C 1
ATOM 535 O O . LEU A 1 71 ? 3.013 -4.708 -16.728 1.00 96.50 71 LEU A O 1
ATOM 539 N N . ALA A 1 72 ? 5.202 -4.545 -17.154 1.00 96.12 72 ALA A N 1
ATOM 540 C CA . ALA A 1 72 ? 5.609 -4.997 -15.826 1.00 96.12 72 ALA A CA 1
ATOM 541 C C . ALA A 1 72 ? 5.364 -3.901 -14.771 1.00 96.12 72 ALA A C 1
ATOM 543 O O . ALA A 1 72 ? 5.261 -2.717 -15.097 1.00 96.12 72 ALA A O 1
ATOM 544 N N . TRP A 1 73 ? 5.287 -4.278 -13.494 1.00 94.00 73 TRP A N 1
ATOM 545 C CA . TRP A 1 73 ? 5.358 -3.305 -12.404 1.00 94.00 73 TRP A CA 1
ATOM 546 C C . TRP A 1 73 ? 6.787 -2.773 -12.261 1.00 94.00 73 TRP A C 1
ATOM 548 O O . TRP A 1 73 ? 7.753 -3.526 -12.357 1.00 94.00 73 TRP A O 1
ATOM 558 N N . THR A 1 74 ? 6.931 -1.480 -11.977 1.00 91.44 74 THR A N 1
ATOM 559 C CA . THR A 1 74 ? 8.185 -0.942 -11.435 1.00 91.44 74 THR A CA 1
ATOM 560 C C . THR A 1 74 ? 8.293 -1.275 -9.942 1.00 91.44 74 THR A C 1
ATOM 562 O O . THR A 1 74 ? 7.317 -1.683 -9.316 1.00 91.44 74 THR A O 1
ATOM 565 N N . SER A 1 75 ? 9.444 -1.020 -9.316 1.00 86.62 75 SER A N 1
ATOM 566 C CA . SER A 1 75 ? 9.617 -1.125 -7.856 1.00 86.62 75 SER A CA 1
ATOM 567 C C . SER A 1 75 ? 8.703 -0.182 -7.053 1.00 86.62 75 SER A C 1
ATOM 569 O O . SER A 1 75 ? 8.609 -0.271 -5.834 1.00 86.62 75 SER A O 1
ATOM 571 N N . ARG A 1 76 ? 7.995 0.735 -7.723 1.00 86.25 76 ARG A N 1
ATOM 572 C CA . ARG A 1 76 ? 7.091 1.737 -7.140 1.00 86.25 76 ARG A CA 1
ATOM 573 C C . ARG A 1 76 ? 5.659 1.208 -7.011 1.00 86.25 76 ARG A C 1
ATOM 575 O O . ARG A 1 76 ? 4.729 1.813 -7.539 1.00 86.25 76 ARG A O 1
ATOM 582 N N . ARG A 1 77 ? 5.501 0.071 -6.342 1.00 90.88 77 ARG A N 1
ATOM 583 C CA . ARG A 1 77 ? 4.245 -0.697 -6.261 1.00 90.88 77 ARG A CA 1
ATOM 584 C C . ARG A 1 77 ? 3.701 -0.827 -4.829 1.00 90.88 77 ARG A C 1
ATOM 586 O O . ARG A 1 77 ? 3.108 -1.836 -4.473 1.00 90.88 77 ARG A O 1
ATOM 593 N N . ALA A 1 78 ? 3.930 0.204 -4.010 1.00 91.38 78 ALA A N 1
ATOM 594 C CA . ALA A 1 78 ? 3.441 0.310 -2.634 1.00 91.38 78 ALA A CA 1
ATOM 595 C C . ALA A 1 78 ? 2.772 1.670 -2.374 1.00 91.38 78 ALA A C 1
ATOM 597 O O . ALA A 1 78 ? 3.207 2.672 -2.953 1.00 91.38 78 ALA A O 1
ATOM 598 N N . ILE A 1 79 ? 1.771 1.712 -1.480 1.00 89.94 79 ILE A N 1
ATOM 599 C CA . ILE A 1 79 ? 1.128 2.965 -1.029 1.00 89.94 79 ILE A CA 1
ATOM 600 C C . ILE A 1 79 ? 2.139 3.861 -0.318 1.00 89.94 79 ILE A C 1
ATOM 602 O O . ILE A 1 79 ? 2.269 5.034 -0.661 1.00 89.94 79 ILE A O 1
ATOM 606 N N . VAL A 1 80 ? 2.848 3.332 0.679 1.00 90.75 80 VAL A N 1
ATOM 607 C CA . VAL A 1 80 ? 3.911 4.055 1.383 1.00 90.75 80 VAL A CA 1
ATOM 608 C C . VAL A 1 80 ? 5.244 3.552 0.856 1.00 90.75 80 VAL A C 1
ATOM 610 O O . VAL A 1 80 ? 5.649 2.410 1.084 1.00 90.75 80 VAL A O 1
ATOM 613 N N . ALA A 1 81 ? 5.915 4.419 0.105 1.00 85.12 81 ALA A N 1
ATOM 614 C CA . ALA A 1 81 ? 7.211 4.112 -0.466 1.00 85.12 81 ALA A CA 1
ATOM 615 C C . ALA A 1 81 ? 8.339 4.477 0.500 1.00 85.12 81 ALA A C 1
ATOM 617 O O . ALA A 1 81 ? 8.236 5.434 1.271 1.00 85.12 81 ALA A O 1
ATOM 618 N N . TYR A 1 82 ? 9.443 3.741 0.396 1.00 78.31 82 TYR A N 1
ATOM 619 C CA . TYR A 1 82 ? 10.649 4.024 1.162 1.00 78.31 82 TYR A CA 1
ATOM 620 C C . TYR A 1 82 ? 11.196 5.432 0.869 1.00 78.31 82 TYR A C 1
ATOM 622 O O . TYR A 1 82 ? 11.135 5.935 -0.258 1.00 78.31 82 TYR A O 1
ATOM 630 N N . SER A 1 83 ? 11.806 6.025 1.892 1.00 79.88 83 SER A N 1
ATOM 631 C CA . SER A 1 83 ? 12.734 7.148 1.768 1.00 79.88 83 SER A CA 1
ATOM 632 C C . SER A 1 83 ? 14.070 6.704 2.345 1.00 79.88 83 SER A C 1
ATOM 634 O O . SER A 1 83 ? 14.128 6.227 3.480 1.00 79.88 83 SER A O 1
ATOM 636 N N . SER A 1 84 ? 15.134 6.809 1.552 1.00 80.88 84 SER A N 1
ATOM 637 C CA . SER A 1 84 ? 16.456 6.302 1.923 1.00 80.88 84 SER A CA 1
ATOM 638 C C . SER A 1 84 ? 16.910 6.863 3.273 1.00 80.88 84 SER A C 1
ATOM 640 O O . SER A 1 84 ? 16.782 8.061 3.514 1.00 80.88 84 SER A O 1
ATOM 642 N N . GLN A 1 85 ? 17.437 5.982 4.131 1.00 77.75 85 GLN A N 1
ATOM 643 C CA . GLN A 1 85 ? 18.022 6.302 5.447 1.00 77.75 85 GLN A CA 1
ATOM 644 C C . GLN A 1 85 ? 17.090 7.000 6.457 1.00 77.75 85 GLN A C 1
ATOM 646 O O . GLN A 1 85 ? 17.542 7.508 7.479 1.00 77.75 85 GLN A O 1
ATOM 651 N N . VAL A 1 86 ? 15.785 7.020 6.195 1.00 84.69 86 VAL A N 1
ATOM 652 C CA . VAL A 1 86 ? 14.787 7.688 7.035 1.00 84.69 86 VAL A CA 1
ATOM 653 C C . VAL A 1 86 ? 13.719 6.682 7.444 1.00 84.69 86 VAL A C 1
ATOM 655 O O . VAL A 1 86 ? 13.388 5.793 6.668 1.00 84.69 86 VAL A O 1
ATOM 658 N N . GLY A 1 87 ? 13.187 6.802 8.661 1.00 85.25 87 GLY A N 1
ATOM 659 C CA . GLY A 1 87 ? 12.079 5.971 9.130 1.00 85.25 87 GLY A CA 1
ATOM 660 C C . GLY A 1 87 ? 10.718 6.473 8.639 1.00 85.25 87 GLY A C 1
ATOM 661 O O . GLY A 1 87 ? 10.453 7.674 8.672 1.00 85.25 87 GLY A O 1
ATOM 662 N N . SER A 1 88 ? 9.836 5.564 8.235 1.00 90.81 88 SER A N 1
ATOM 663 C CA . SER A 1 88 ? 8.434 5.871 7.911 1.00 90.81 88 SER A CA 1
ATOM 664 C C . SER A 1 88 ? 7.486 4.909 8.617 1.00 90.81 88 SER A C 1
ATOM 666 O O . SER A 1 88 ? 7.845 3.757 8.834 1.00 90.81 88 SER A O 1
ATOM 668 N N . ALA A 1 89 ? 6.272 5.347 8.942 1.00 91.94 89 ALA A N 1
ATOM 669 C CA . ALA A 1 89 ? 5.262 4.469 9.528 1.00 91.94 89 ALA A CA 1
ATOM 670 C C . ALA A 1 89 ? 3.925 4.519 8.776 1.00 91.94 89 ALA A C 1
ATOM 672 O O . ALA A 1 89 ? 3.503 5.577 8.307 1.00 91.94 89 ALA A O 1
ATOM 673 N N . LEU A 1 90 ? 3.249 3.377 8.693 1.00 94.75 90 LEU A N 1
ATOM 674 C CA . LEU A 1 90 ? 1.877 3.237 8.224 1.00 94.75 90 LEU A CA 1
ATOM 675 C C . LEU A 1 90 ? 1.050 2.564 9.318 1.00 94.75 90 LEU A C 1
ATOM 677 O O . LEU A 1 90 ? 1.282 1.409 9.652 1.00 94.75 90 LEU A O 1
ATOM 681 N N . SER A 1 91 ? 0.060 3.261 9.855 1.00 96.56 91 SER A N 1
ATOM 682 C CA . SER A 1 91 ? -0.867 2.683 10.828 1.00 96.56 91 SER A CA 1
ATOM 683 C C . SER A 1 91 ? -2.261 2.641 10.231 1.00 96.56 91 SER A C 1
ATOM 685 O O . SER A 1 91 ? -2.781 3.677 9.828 1.00 96.56 91 SER A O 1
ATOM 687 N N . ILE A 1 92 ? -2.881 1.468 10.190 1.00 97.50 92 ILE A N 1
ATOM 688 C CA . ILE A 1 92 ? -4.244 1.292 9.694 1.00 97.50 92 ILE A CA 1
ATOM 689 C C . ILE A 1 92 ? -5.075 0.641 10.787 1.00 97.50 92 ILE A C 1
ATOM 691 O O . ILE A 1 92 ? -4.710 -0.413 11.311 1.00 97.50 92 ILE A O 1
ATOM 695 N N . SER A 1 93 ? -6.187 1.279 11.143 1.00 97.75 93 SER A N 1
ATOM 696 C CA . SER A 1 93 ? -7.100 0.755 12.152 1.00 97.75 93 SER A CA 1
ATOM 697 C C . SER A 1 93 ? -8.550 0.804 11.694 1.00 97.75 93 SER A C 1
ATOM 699 O O . SER A 1 93 ? -9.052 1.896 11.415 1.00 97.75 93 SER A O 1
ATOM 701 N N . GLY A 1 94 ? -9.234 -0.338 11.700 1.00 96.12 94 GLY A N 1
ATOM 702 C CA . GLY A 1 94 ? -10.608 -0.449 11.214 1.00 96.12 94 GLY A CA 1
ATOM 703 C C . GLY A 1 94 ? -10.712 -0.379 9.688 1.00 96.12 94 GLY A C 1
ATOM 704 O O . GLY A 1 94 ? -9.960 0.343 9.035 1.00 96.12 94 GLY A O 1
ATOM 705 N N . GLY A 1 95 ? -11.693 -1.091 9.134 1.00 97.00 95 GLY A N 1
ATOM 706 C CA . GLY A 1 95 ? -11.996 -1.103 7.700 1.00 97.00 95 GLY A CA 1
ATOM 707 C C . GLY A 1 95 ? -11.448 -2.316 6.951 1.00 97.00 95 GLY A C 1
ATOM 708 O O . GLY A 1 95 ? -10.860 -3.231 7.539 1.00 97.00 95 GLY A O 1
ATOM 709 N N . THR A 1 96 ? -11.683 -2.314 5.643 1.00 98.19 96 THR A N 1
ATOM 710 C CA . THR A 1 96 ? -11.260 -3.370 4.718 1.00 98.19 96 THR A CA 1
ATOM 711 C C . THR A 1 96 ? -10.250 -2.826 3.721 1.00 98.19 96 THR A C 1
ATOM 713 O O . THR A 1 96 ? -10.446 -1.760 3.145 1.00 98.19 96 THR A O 1
ATOM 716 N N . ILE A 1 97 ? -9.171 -3.569 3.502 1.00 98.00 97 ILE A N 1
ATOM 717 C CA . ILE A 1 97 ? -8.181 -3.302 2.465 1.00 98.00 97 ILE A CA 1
ATOM 718 C C . ILE A 1 97 ? -8.370 -4.354 1.383 1.00 98.00 97 ILE A C 1
ATOM 720 O O . ILE A 1 97 ? -8.050 -5.519 1.613 1.00 98.00 97 ILE A O 1
ATOM 724 N N . SER A 1 98 ? -8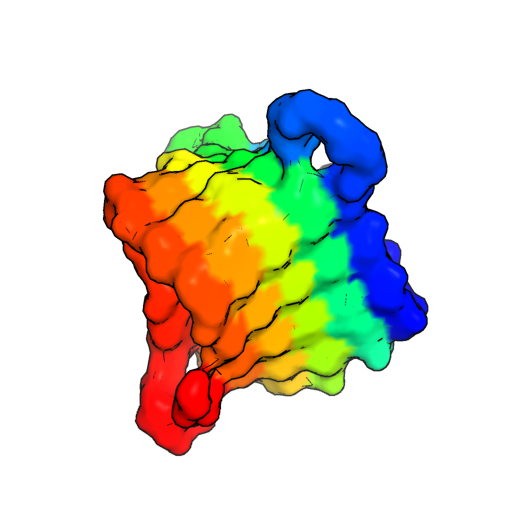.877 -3.947 0.225 1.00 97.69 98 SER A N 1
ATOM 725 C CA . SER A 1 98 ? -9.038 -4.808 -0.938 1.00 97.69 98 SER A CA 1
ATOM 726 C C . SER A 1 98 ? -7.858 -4.660 -1.899 1.00 97.69 98 SER A C 1
ATOM 728 O O . SER A 1 98 ? -7.324 -3.565 -2.082 1.00 97.69 98 SER A O 1
ATOM 730 N N . GLY A 1 99 ? -7.423 -5.754 -2.523 1.00 94.19 99 GLY A N 1
ATOM 731 C CA . GLY A 1 99 ? -6.366 -5.726 -3.530 1.00 94.19 99 GLY A CA 1
ATOM 732 C C . GLY A 1 99 ? -6.705 -6.513 -4.782 1.00 94.19 99 GLY A C 1
ATOM 733 O O . GLY A 1 99 ? -7.236 -7.615 -4.709 1.00 94.19 99 GLY A O 1
ATOM 734 N N . ALA A 1 100 ? -6.383 -5.937 -5.940 1.00 91.25 100 ALA A N 1
ATOM 735 C CA . ALA A 1 100 ? -6.659 -6.539 -7.244 1.00 91.25 100 ALA A CA 1
ATOM 736 C C . ALA A 1 100 ? -5.457 -7.284 -7.865 1.00 91.25 100 ALA A C 1
ATOM 738 O O . ALA A 1 100 ? -5.635 -8.006 -8.844 1.00 91.25 100 ALA A O 1
ATOM 739 N N . ASP A 1 101 ? -4.237 -7.101 -7.346 1.00 92.75 101 ASP A N 1
ATOM 740 C CA . ASP A 1 101 ? -3.002 -7.639 -7.935 1.00 92.75 101 ASP A CA 1
ATOM 741 C C . ASP A 1 101 ? -1.981 -8.029 -6.850 1.00 92.75 101 ASP A C 1
ATOM 743 O O . ASP A 1 101 ? -1.618 -7.214 -5.997 1.00 92.75 101 ASP A O 1
ATOM 747 N N . ALA A 1 102 ? -1.459 -9.259 -6.947 1.00 91.00 102 ALA A N 1
ATOM 748 C CA . ALA A 1 102 ? -0.483 -9.848 -6.020 1.00 91.00 102 ALA A CA 1
ATOM 749 C C . ALA A 1 102 ? 0.846 -9.096 -5.955 1.00 91.00 102 ALA A C 1
ATOM 751 O O . ALA A 1 102 ? 1.630 -9.291 -5.028 1.00 91.00 102 ALA A O 1
ATOM 752 N N . GLN A 1 103 ? 1.120 -8.252 -6.947 1.00 92.12 103 GLN A N 1
ATOM 753 C CA . GLN A 1 103 ? 2.362 -7.503 -7.055 1.00 92.12 103 GLN A CA 1
ATOM 754 C C . GLN A 1 103 ? 2.267 -6.091 -6.463 1.00 92.12 103 GLN A C 1
ATOM 756 O O . GLN A 1 103 ? 3.231 -5.335 -6.574 1.00 92.12 103 GLN A O 1
ATOM 761 N N . VAL A 1 104 ? 1.155 -5.727 -5.825 1.00 91.50 104 VAL A N 1
ATOM 762 C CA . VAL A 1 104 ? 0.999 -4.460 -5.097 1.00 91.50 104 VAL A CA 1
ATOM 763 C C . VAL A 1 104 ? 0.991 -4.727 -3.592 1.00 91.50 104 VAL A C 1
ATOM 765 O O . VAL A 1 104 ? 0.603 -5.801 -3.143 1.00 91.50 104 VAL A O 1
ATOM 768 N N . GLY A 1 105 ? 1.434 -3.752 -2.797 1.00 92.25 105 GLY A N 1
ATOM 769 C CA . GLY A 1 105 ? 1.334 -3.837 -1.342 1.00 92.25 105 GLY A CA 1
ATOM 770 C C . GLY A 1 105 ? 1.159 -2.498 -0.643 1.00 92.25 105 GLY A C 1
ATOM 771 O O . GLY A 1 105 ? 1.010 -1.445 -1.268 1.00 92.25 105 GLY A O 1
ATOM 772 N N . LEU A 1 106 ? 1.180 -2.536 0.687 1.00 93.44 106 LEU A N 1
ATOM 773 C CA . LEU A 1 106 ? 0.985 -1.349 1.519 1.00 93.44 106 LEU A CA 1
ATOM 774 C C . LEU A 1 106 ? 2.294 -0.599 1.737 1.00 93.44 106 LEU A C 1
ATOM 776 O O . LEU A 1 106 ? 2.329 0.628 1.624 1.00 93.44 106 LEU A O 1
ATOM 780 N N . VAL A 1 107 ? 3.375 -1.335 1.993 1.00 91.88 107 VAL A N 1
ATOM 781 C CA . VAL A 1 107 ? 4.697 -0.770 2.282 1.00 91.88 107 VAL A CA 1
ATOM 782 C C . VAL A 1 107 ? 5.803 -1.439 1.471 1.00 91.88 107 VAL A C 1
ATOM 784 O O . VAL A 1 107 ? 5.708 -2.599 1.072 1.00 91.88 107 VAL A O 1
ATOM 787 N N . SER A 1 108 ? 6.879 -0.684 1.260 1.00 88.81 108 SER A N 1
ATOM 788 C CA . SER A 1 108 ? 8.157 -1.156 0.712 1.00 88.81 108 SER A CA 1
ATOM 789 C C . SER A 1 108 ? 9.301 -0.642 1.583 1.00 88.81 108 SER A C 1
ATOM 791 O O . SER A 1 108 ? 9.265 0.532 1.961 1.00 88.81 108 SER A O 1
ATOM 793 N N . ALA A 1 109 ? 10.329 -1.457 1.828 1.00 85.19 109 ALA A N 1
ATOM 794 C CA . ALA A 1 109 ? 11.527 -1.059 2.569 1.00 85.19 109 ALA A CA 1
ATOM 795 C C . ALA A 1 109 ? 12.799 -1.278 1.736 1.00 85.19 109 ALA A C 1
ATOM 797 O O . ALA A 1 109 ? 13.113 -2.385 1.309 1.00 85.19 109 ALA A O 1
ATOM 798 N N . HIS A 1 110 ? 13.576 -0.219 1.520 1.00 82.50 110 HIS A N 1
ATOM 799 C CA . HIS A 1 110 ? 14.810 -0.287 0.735 1.00 82.50 110 HIS A CA 1
ATOM 800 C C . HIS A 1 110 ? 15.836 0.755 1.164 1.00 82.50 110 HIS A C 1
ATOM 802 O O . HIS A 1 110 ? 15.494 1.784 1.745 1.00 82.50 110 HIS A O 1
ATOM 808 N N . THR A 1 111 ? 17.094 0.562 0.753 1.00 82.19 111 THR A N 1
ATOM 809 C CA . THR A 1 111 ? 18.185 1.544 0.903 1.00 82.19 111 THR A CA 1
ATOM 810 C C . THR A 1 111 ? 18.352 2.041 2.344 1.00 82.19 111 THR A C 1
ATOM 812 O O . THR A 1 111 ? 18.387 3.246 2.603 1.00 82.19 111 THR A O 1
ATOM 815 N N . GLY A 1 112 ? 18.389 1.104 3.294 1.00 76.56 112 GLY A N 1
ATOM 816 C CA . GLY A 1 112 ? 18.552 1.377 4.724 1.00 76.56 112 GLY A CA 1
ATOM 817 C C . GLY A 1 112 ? 17.336 2.028 5.391 1.00 76.56 112 GLY A C 1
ATOM 818 O O . GLY A 1 112 ? 17.444 2.495 6.520 1.00 76.56 112 GLY A O 1
ATOM 819 N N . ASN A 1 113 ? 16.189 2.104 4.708 1.00 84.38 113 ASN A N 1
ATOM 820 C CA . ASN A 1 113 ? 14.935 2.566 5.301 1.00 84.38 113 ASN A CA 1
ATOM 821 C C . ASN A 1 113 ? 14.405 1.539 6.314 1.00 84.38 113 ASN A C 1
ATOM 823 O O . ASN A 1 113 ? 14.474 0.327 6.087 1.00 84.38 113 ASN A O 1
ATOM 827 N N . ARG A 1 114 ? 13.825 2.056 7.399 1.00 86.75 114 ARG A N 1
ATOM 828 C CA . ARG A 1 114 ? 12.951 1.309 8.302 1.00 86.75 114 ARG A CA 1
ATOM 829 C C . ARG A 1 114 ? 11.513 1.747 8.040 1.00 86.75 114 ARG A C 1
ATOM 831 O O . ARG A 1 114 ? 11.204 2.927 8.216 1.00 86.75 114 ARG A O 1
ATOM 838 N N . VAL A 1 115 ? 10.636 0.806 7.711 1.00 87.81 115 VAL A N 1
ATOM 839 C CA . VAL A 1 115 ? 9.192 1.040 7.687 1.00 87.81 115 VAL A CA 1
ATOM 840 C C . VAL A 1 115 ? 8.518 0.281 8.819 1.00 87.81 115 VAL A C 1
ATOM 842 O O . VAL A 1 115 ? 8.778 -0.897 9.045 1.00 87.81 115 VAL A O 1
ATOM 845 N N . GLU A 1 116 ? 7.666 0.966 9.563 1.00 90.19 116 GLU A N 1
ATOM 846 C CA . GLU A 1 116 ? 6.803 0.345 10.558 1.00 90.19 116 GLU A CA 1
ATOM 847 C C . GLU A 1 116 ? 5.382 0.279 10.013 1.00 90.19 116 GLU A C 1
ATOM 849 O O . GLU A 1 116 ? 4.871 1.273 9.501 1.00 90.19 116 GLU A O 1
ATOM 854 N N . ILE A 1 117 ? 4.744 -0.880 10.106 1.00 92.44 117 ILE A N 1
ATOM 855 C CA . ILE A 1 117 ? 3.347 -1.056 9.745 1.00 92.44 117 ILE A CA 1
ATOM 856 C C . ILE A 1 117 ? 2.566 -1.624 10.921 1.00 92.44 117 ILE A C 1
ATOM 858 O O . ILE A 1 117 ? 2.896 -2.681 11.447 1.00 92.44 117 ILE A O 1
ATOM 862 N N . ASN A 1 118 ? 1.519 -0.913 11.326 1.00 94.19 118 ASN A N 1
ATOM 863 C CA . ASN A 1 118 ? 0.627 -1.312 12.404 1.00 94.19 118 ASN A CA 1
ATOM 864 C C . ASN A 1 118 ? -0.776 -1.538 11.839 1.00 94.19 118 ASN A C 1
ATOM 866 O O . ASN A 1 118 ? -1.362 -0.625 11.261 1.00 94.19 118 ASN A O 1
ATOM 870 N N . LEU A 1 119 ? -1.317 -2.741 12.011 1.00 95.94 119 LEU A N 1
ATOM 871 C CA . LEU A 1 119 ? -2.634 -3.146 11.525 1.00 95.94 119 LEU A CA 1
ATOM 872 C C . LEU A 1 119 ? -3.519 -3.541 12.711 1.00 95.94 119 LEU A C 1
ATOM 874 O O . LEU A 1 119 ? -3.194 -4.487 13.426 1.00 95.94 119 LEU A O 1
ATOM 878 N N . ALA A 1 120 ? -4.631 -2.837 12.922 1.00 96.88 120 ALA A N 1
ATOM 879 C CA . ALA A 1 120 ? -5.526 -3.071 14.058 1.00 96.88 120 ALA A CA 1
ATOM 880 C C . ALA A 1 120 ? -6.996 -3.183 13.628 1.00 96.88 120 ALA A C 1
ATOM 882 O O . ALA A 1 120 ? -7.561 -2.230 13.101 1.00 96.88 120 ALA A O 1
ATOM 883 N N . SER A 1 121 ? -7.647 -4.315 13.891 1.00 97.38 121 SER A N 1
ATOM 884 C CA . SER A 1 121 ? -9.064 -4.536 13.564 1.00 97.38 121 SER A CA 1
ATOM 885 C C . SER A 1 121 ? -9.375 -4.317 12.076 1.00 97.38 121 SER A C 1
ATOM 887 O O . SER A 1 121 ? -10.345 -3.644 11.733 1.00 97.38 121 SER A O 1
ATOM 889 N N . VAL A 1 122 ? -8.517 -4.832 11.192 1.00 97.75 122 VAL A N 1
ATOM 890 C CA . VAL A 1 122 ? -8.637 -4.677 9.732 1.00 97.75 122 VAL A CA 1
ATOM 891 C C . VAL A 1 122 ? -8.890 -6.016 9.047 1.00 97.75 122 VAL A C 1
ATOM 893 O O . VAL A 1 122 ? -8.382 -7.054 9.481 1.00 97.75 122 VAL A O 1
ATOM 896 N N . THR A 1 123 ? -9.621 -5.976 7.937 1.00 98.38 123 THR A N 1
ATOM 897 C CA . THR A 1 123 ? -9.735 -7.104 7.005 1.00 98.38 123 THR A CA 1
ATOM 898 C C . THR A 1 123 ? -8.849 -6.839 5.797 1.00 98.38 123 THR A C 1
ATOM 900 O O . THR A 1 123 ? -8.939 -5.774 5.194 1.00 98.38 123 THR A O 1
ATOM 903 N N . LEU A 1 124 ? -7.983 -7.785 5.446 1.00 97.81 124 LEU A N 1
ATOM 904 C CA . LEU A 1 124 ? -7.196 -7.774 4.216 1.00 97.81 124 LEU A CA 1
ATOM 905 C C . LEU A 1 124 ? -7.840 -8.761 3.244 1.00 97.81 124 LEU A C 1
ATOM 907 O O . LEU A 1 124 ? -7.950 -9.944 3.564 1.00 97.81 124 LEU A O 1
ATOM 911 N N . ASP A 1 125 ? -8.270 -8.274 2.088 1.00 97.75 125 ASP A N 1
ATOM 912 C CA . ASP A 1 125 ? -9.066 -9.023 1.123 1.00 97.75 125 ASP A CA 1
ATOM 913 C C . ASP A 1 125 ? -8.451 -8.957 -0.280 1.00 97.75 125 ASP A C 1
ATOM 915 O O . ASP A 1 125 ? -8.306 -7.894 -0.877 1.00 97.75 125 ASP A O 1
ATOM 919 N N . GLY A 1 126 ? -8.088 -10.110 -0.826 1.00 96.25 126 GLY A N 1
ATOM 920 C CA . GLY A 1 126 ? -7.605 -10.236 -2.195 1.00 96.25 126 GLY A CA 1
ATOM 921 C C . GLY A 1 126 ? -6.118 -10.562 -2.278 1.00 96.25 126 GLY A C 1
ATOM 922 O O . GLY A 1 126 ? -5.403 -10.549 -1.274 1.00 96.25 126 GLY A O 1
ATOM 923 N N . PRO A 1 127 ? -5.629 -10.892 -3.479 1.00 93.31 127 PRO A N 1
ATOM 924 C CA . PRO A 1 127 ? -4.280 -11.392 -3.656 1.00 93.31 127 PRO A CA 1
ATOM 925 C C . PRO A 1 127 ? -3.308 -10.221 -3.559 1.00 93.31 127 PRO A C 1
ATOM 927 O O . PRO A 1 127 ? -3.038 -9.588 -4.564 1.00 93.31 127 PRO A O 1
ATOM 930 N N . PHE A 1 128 ? -2.802 -9.895 -2.373 1.00 92.81 128 PHE A N 1
ATOM 931 C CA . PHE A 1 128 ? -1.734 -8.909 -2.191 1.00 92.81 128 PHE A CA 1
ATOM 932 C C . PHE A 1 128 ? -0.933 -9.194 -0.921 1.00 92.81 128 PHE A C 1
ATOM 934 O O . PHE A 1 128 ? -1.392 -9.896 -0.016 1.00 92.81 128 PHE A O 1
ATOM 941 N N . ALA A 1 129 ? 0.267 -8.620 -0.845 1.00 90.75 129 ALA A N 1
ATOM 942 C CA . ALA A 1 129 ? 1.110 -8.687 0.340 1.00 90.75 129 ALA A CA 1
ATOM 943 C C . ALA A 1 129 ? 1.171 -7.327 1.046 1.00 90.75 129 ALA A C 1
ATOM 945 O O . ALA A 1 129 ? 1.368 -6.293 0.410 1.00 90.75 129 ALA A O 1
ATOM 946 N N . VAL A 1 130 ? 1.061 -7.313 2.377 1.00 91.38 130 VAL A N 1
ATOM 947 C CA . VAL A 1 130 ? 1.227 -6.092 3.187 1.00 91.38 130 VAL A CA 1
ATOM 948 C C . VAL A 1 130 ? 2.583 -5.430 2.913 1.00 91.38 130 VAL A C 1
ATOM 950 O O . VAL A 1 130 ? 2.644 -4.222 2.671 1.00 91.38 130 VAL A O 1
ATOM 953 N N . ILE A 1 131 ? 3.655 -6.225 2.891 1.00 89.75 131 ILE A N 1
ATOM 954 C CA . ILE A 1 131 ? 5.007 -5.792 2.529 1.00 89.75 131 ILE A CA 1
ATOM 955 C C . ILE A 1 131 ? 5.316 -6.327 1.134 1.00 89.75 131 ILE A C 1
ATOM 957 O O . ILE A 1 131 ? 5.392 -7.539 0.947 1.00 89.75 131 ILE A O 1
ATOM 961 N N . ILE A 1 132 ? 5.524 -5.438 0.159 1.00 87.81 132 ILE A N 1
ATOM 962 C CA . ILE A 1 132 ? 5.775 -5.868 -1.225 1.00 87.81 132 ILE A CA 1
ATOM 963 C C . ILE A 1 132 ? 7.255 -6.109 -1.537 1.00 87.81 132 ILE A C 1
ATOM 965 O O . ILE A 1 132 ? 7.568 -6.821 -2.492 1.00 87.81 132 ILE A O 1
ATOM 969 N N . ASN A 1 133 ? 8.163 -5.516 -0.753 1.00 80.00 133 ASN A N 1
ATOM 970 C CA . ASN A 1 133 ? 9.568 -5.915 -0.656 1.00 80.00 133 ASN A CA 1
ATOM 971 C C . ASN A 1 133 ? 10.289 -5.292 0.549 1.00 80.00 133 ASN A C 1
ATOM 973 O O . ASN A 1 133 ? 9.878 -4.252 1.075 1.00 80.00 133 ASN A O 1
ATOM 977 N N . ALA A 1 134 ? 11.392 -5.933 0.951 1.00 77.56 134 ALA A N 1
ATOM 978 C CA . ALA A 1 134 ? 12.316 -5.432 1.966 1.00 77.56 134 ALA A CA 1
ATOM 979 C C . ALA A 1 134 ? 13.801 -5.678 1.608 1.00 77.56 134 ALA A C 1
ATOM 981 O O . ALA A 1 134 ? 14.636 -5.816 2.497 1.00 77.56 134 ALA A O 1
ATOM 982 N N . ASP A 1 135 ? 14.150 -5.728 0.314 1.00 74.94 135 ASP A N 1
ATOM 983 C CA . ASP A 1 135 ? 15.432 -6.272 -0.182 1.00 74.94 135 ASP A CA 1
ATOM 984 C C . ASP A 1 135 ? 16.693 -5.637 0.435 1.00 74.94 135 ASP A C 1
ATOM 986 O O . ASP A 1 135 ? 17.745 -6.262 0.444 1.00 74.94 135 ASP A O 1
ATOM 990 N N . ASN A 1 136 ? 16.606 -4.396 0.930 1.00 78.25 136 ASN A N 1
ATOM 991 C CA . ASN A 1 136 ? 17.710 -3.672 1.577 1.00 78.25 136 ASN A CA 1
ATOM 992 C C . ASN A 1 136 ? 17.192 -2.715 2.666 1.00 78.25 136 ASN A C 1
ATOM 994 O O . ASN A 1 136 ? 17.659 -1.579 2.784 1.00 78.25 136 ASN A O 1
ATOM 998 N N . GLY A 1 137 ? 16.149 -3.112 3.387 1.00 80.94 137 GLY A N 1
ATOM 999 C CA . GLY A 1 137 ? 15.533 -2.316 4.444 1.00 80.94 137 GLY A CA 1
ATOM 1000 C C . GLY A 1 137 ? 14.917 -3.206 5.514 1.00 80.94 137 GLY A C 1
ATOM 1001 O O . GLY A 1 137 ? 14.951 -4.428 5.415 1.00 80.94 137 GLY A O 1
ATOM 1002 N N . VAL A 1 138 ? 14.346 -2.581 6.538 1.00 83.44 138 VAL A N 1
ATOM 1003 C CA . VAL A 1 138 ? 13.679 -3.291 7.635 1.00 83.44 138 VAL A CA 1
ATOM 1004 C C . VAL A 1 138 ? 12.203 -2.936 7.618 1.00 83.44 138 VAL A C 1
ATOM 1006 O O . VAL A 1 138 ? 11.852 -1.757 7.623 1.00 83.44 138 VAL A O 1
ATOM 1009 N N . SER A 1 139 ? 11.342 -3.951 7.623 1.00 84.88 139 SER A N 1
ATOM 1010 C CA . SER A 1 139 ? 9.907 -3.782 7.865 1.00 84.88 139 SER A CA 1
ATOM 1011 C C . SER A 1 139 ? 9.551 -4.377 9.221 1.00 84.88 139 SER A C 1
ATOM 1013 O O . SER A 1 139 ? 9.878 -5.529 9.494 1.00 84.88 139 SER A O 1
ATOM 1015 N N . LEU A 1 140 ? 8.893 -3.593 10.069 1.00 86.75 140 LEU A N 1
ATOM 1016 C CA . LEU A 1 140 ? 8.373 -4.028 11.366 1.00 86.75 140 LEU A CA 1
ATOM 1017 C C . LEU A 1 140 ? 6.856 -4.090 11.268 1.00 86.75 140 LEU A C 1
ATOM 1019 O O . LEU A 1 140 ? 6.243 -3.095 10.892 1.00 86.75 140 LEU A O 1
ATOM 1023 N N . VAL A 1 141 ? 6.266 -5.238 11.593 1.00 89.38 141 VAL A N 1
ATOM 1024 C CA . VAL A 1 141 ? 4.821 -5.456 11.475 1.00 89.38 141 VAL A CA 1
ATOM 1025 C C . VAL A 1 141 ? 4.223 -5.686 12.855 1.00 89.38 141 VAL A C 1
ATOM 1027 O O . VAL A 1 141 ? 4.529 -6.687 13.494 1.00 89.38 141 VAL A O 1
ATOM 1030 N N . GLY A 1 142 ? 3.352 -4.780 13.292 1.00 89.44 142 GLY A N 1
ATOM 1031 C CA . GLY A 1 142 ? 2.476 -4.966 14.444 1.00 89.44 142 GLY A CA 1
ATOM 1032 C C . GLY A 1 142 ? 1.063 -5.311 13.981 1.00 89.44 142 GLY A C 1
ATOM 1033 O O . GLY A 1 142 ? 0.486 -4.594 13.162 1.00 89.44 142 GLY A O 1
ATOM 1034 N N . THR A 1 143 ? 0.482 -6.396 14.495 1.00 92.56 143 THR A N 1
ATOM 1035 C CA . THR A 1 143 ? -0.890 -6.810 14.153 1.00 92.56 143 THR A CA 1
ATOM 1036 C C . THR A 1 143 ? -1.749 -7.007 15.391 1.00 92.56 143 THR A C 1
ATOM 1038 O O . THR A 1 143 ? -1.321 -7.647 16.347 1.00 92.56 143 THR A O 1
ATOM 1041 N N . TYR A 1 144 ? -2.995 -6.549 15.337 1.00 92.69 144 TYR A N 1
ATOM 1042 C CA . TYR A 1 144 ? -4.018 -6.816 16.342 1.00 92.69 144 TYR A CA 1
ATOM 1043 C C . TYR A 1 144 ? -5.359 -7.063 15.649 1.00 92.69 144 TYR A C 1
ATOM 1045 O O . TYR A 1 144 ? -5.855 -6.190 14.946 1.00 92.69 144 TYR A O 1
ATOM 1053 N N . SER A 1 145 ? -5.964 -8.240 15.834 1.00 94.62 145 SER A N 1
ATOM 1054 C CA . SER A 1 145 ? -7.270 -8.581 15.243 1.00 94.62 145 SER A CA 1
ATOM 1055 C C . SER A 1 145 ? -7.339 -8.391 13.712 1.00 94.62 145 SER A C 1
ATOM 1057 O O . SER A 1 145 ? -8.241 -7.727 13.199 1.00 94.62 145 SER A O 1
ATOM 1059 N N . VAL A 1 146 ? -6.374 -8.951 12.975 1.00 96.06 146 VAL A N 1
ATOM 1060 C CA . VAL A 1 146 ? -6.331 -8.886 11.503 1.00 96.06 146 VAL A CA 1
ATOM 1061 C C . VAL A 1 146 ? -6.988 -10.125 10.897 1.00 96.06 146 VAL A C 1
ATOM 1063 O O . VAL A 1 146 ? -6.651 -11.245 11.274 1.00 96.06 146 VAL A O 1
ATOM 1066 N N . THR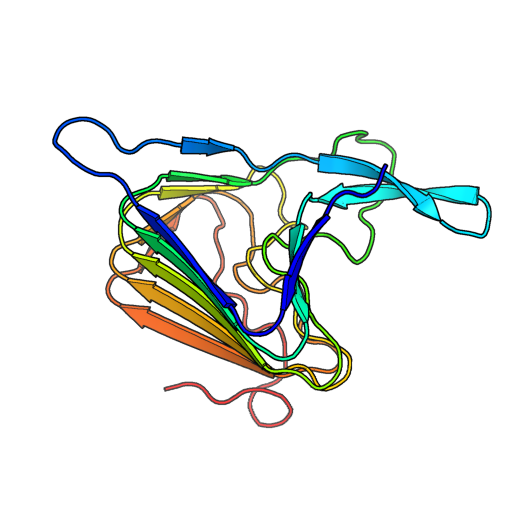 A 1 147 ? -7.888 -9.926 9.935 1.00 97.56 147 THR A N 1
ATOM 1067 C CA . THR A 1 147 ? -8.511 -11.011 9.160 1.00 97.56 147 THR A CA 1
ATOM 1068 C C . THR A 1 147 ? -7.906 -11.056 7.760 1.00 97.56 147 THR A C 1
ATOM 1070 O O . THR A 1 147 ? -7.810 -10.017 7.116 1.00 97.56 147 THR A O 1
ATOM 1073 N N . LEU A 1 148 ? -7.509 -12.238 7.279 1.00 96.88 148 LEU A N 1
ATOM 1074 C CA . LEU A 1 148 ? -6.976 -12.446 5.925 1.00 96.88 148 LEU A CA 1
ATOM 1075 C C . LEU A 1 148 ? -7.994 -13.205 5.071 1.00 96.88 148 LEU A C 1
ATOM 1077 O O . LEU A 1 148 ? -8.501 -14.241 5.501 1.00 96.88 148 LEU A O 1
ATOM 1081 N N . GLN A 1 149 ? -8.277 -12.711 3.869 1.00 97.38 149 GLN A N 1
ATOM 1082 C CA . GLN A 1 149 ? -9.235 -13.290 2.928 1.00 97.38 149 GLN A CA 1
ATOM 1083 C C . GLN A 1 149 ? -8.674 -13.295 1.502 1.00 97.38 149 GLN A C 1
ATOM 1085 O O . GLN A 1 149 ? -7.800 -12.501 1.157 1.00 97.38 149 GLN A O 1
ATOM 1090 N N . ASN A 1 150 ? -9.168 -14.218 0.672 1.00 95.88 150 ASN A N 1
ATOM 1091 C CA . ASN A 1 150 ? -8.944 -14.256 -0.781 1.00 95.88 150 ASN A CA 1
ATOM 1092 C C . ASN A 1 150 ? -7.475 -14.111 -1.233 1.00 95.88 150 ASN A C 1
ATOM 1094 O O . ASN A 1 150 ? -7.181 -13.489 -2.251 1.00 95.88 150 ASN A O 1
ATOM 1098 N N . GLY A 1 151 ? -6.545 -14.721 -0.490 1.00 91.88 151 GLY A N 1
ATOM 1099 C CA . GLY A 1 151 ? -5.118 -14.732 -0.831 1.00 91.88 151 GLY A CA 1
ATOM 1100 C C . GLY A 1 151 ? -4.307 -13.565 -0.264 1.00 91.88 151 GLY A C 1
ATOM 1101 O O . GLY A 1 151 ? -3.137 -13.440 -0.620 1.00 91.88 151 GLY A O 1
ATOM 1102 N N . ALA A 1 152 ? -4.887 -12.749 0.622 1.00 94.25 152 ALA A N 1
ATOM 1103 C CA . ALA A 1 152 ? -4.160 -11.693 1.312 1.00 94.25 152 ALA A CA 1
ATOM 1104 C C . ALA A 1 152 ? -3.078 -12.275 2.226 1.00 94.25 152 ALA A C 1
ATOM 1106 O O . ALA A 1 152 ? -3.301 -13.248 2.953 1.00 94.25 152 ALA A O 1
ATOM 1107 N N . GLN A 1 153 ? -1.901 -11.656 2.208 1.00 91.75 153 GLN A N 1
ATOM 1108 C CA . GLN A 1 153 ? -0.741 -12.114 2.958 1.00 91.75 153 GLN A CA 1
ATOM 1109 C C . GLN A 1 153 ? -0.114 -10.984 3.761 1.00 91.75 153 GLN A C 1
ATOM 1111 O O . GLN A 1 153 ? 0.127 -9.880 3.275 1.00 91.75 153 GLN A O 1
ATOM 1116 N N . ILE A 1 154 ? 0.266 -11.306 4.990 1.00 88.44 154 ILE A N 1
ATOM 1117 C CA . ILE A 1 154 ? 1.258 -10.535 5.733 1.00 88.44 154 ILE A CA 1
ATOM 1118 C C . ILE A 1 154 ? 2.591 -11.230 5.469 1.00 88.44 154 ILE A C 1
ATOM 1120 O O . ILE A 1 154 ? 3.056 -12.032 6.272 1.00 88.44 154 ILE A O 1
ATOM 1124 N N . ALA A 1 155 ? 3.120 -11.036 4.259 1.00 70.94 155 ALA A N 1
ATOM 1125 C CA . ALA A 1 155 ? 4.370 -11.662 3.859 1.00 70.94 155 ALA A CA 1
ATOM 1126 C C . ALA A 1 155 ? 5.542 -10.961 4.553 1.00 70.94 155 ALA A C 1
ATOM 1128 O O . ALA A 1 155 ? 5.708 -9.744 4.449 1.00 70.94 155 ALA A O 1
ATOM 1129 N N . ASP A 1 156 ? 6.357 -11.751 5.244 1.00 55.16 156 ASP A N 1
ATOM 1130 C CA . ASP A 1 156 ? 7.631 -11.333 5.811 1.00 55.16 156 ASP A CA 1
ATOM 1131 C C . ASP A 1 156 ? 8.599 -11.104 4.634 1.00 55.16 156 ASP A C 1
ATOM 1133 O O . ASP A 1 156 ? 9.224 -12.032 4.131 1.00 55.16 156 ASP A O 1
ATOM 1137 N N . GLY A 1 157 ? 8.664 -9.877 4.106 1.00 49.22 157 GLY A N 1
ATOM 1138 C CA . GLY A 1 157 ? 9.438 -9.526 2.902 1.00 49.22 157 GLY A CA 1
ATOM 1139 C C . GLY A 1 157 ? 10.967 -9.660 3.022 1.00 49.22 157 GLY A C 1
ATOM 1140 O O . GLY A 1 157 ? 11.682 -9.108 2.187 1.00 49.22 157 GLY A O 1
ATOM 1141 N N . GLY A 1 158 ? 11.473 -10.347 4.051 1.00 52.00 158 GLY A N 1
ATOM 1142 C CA . GLY A 1 158 ? 12.887 -10.595 4.316 1.00 52.00 158 GLY A CA 1
ATOM 1143 C C . GLY A 1 158 ? 13.107 -11.817 5.218 1.00 52.00 158 GLY A C 1
ATOM 1144 O O . GLY A 1 158 ? 12.178 -12.363 5.806 1.00 52.00 158 GLY A O 1
ATOM 1145 N N . THR A 1 159 ? 14.358 -12.261 5.339 1.00 49.44 159 THR A N 1
ATOM 1146 C CA . THR A 1 159 ? 14.722 -13.397 6.200 1.00 49.44 159 THR A CA 1
ATOM 1147 C C . THR A 1 159 ? 14.755 -12.971 7.674 1.00 49.44 159 THR A C 1
ATOM 1149 O O . THR A 1 159 ? 15.474 -12.031 8.041 1.00 49.44 159 THR A O 1
ATOM 1152 N N . LEU A 1 160 ? 14.008 -13.679 8.531 1.00 44.62 160 LEU A N 1
ATOM 1153 C CA . LEU A 1 160 ? 14.092 -13.574 9.996 1.00 44.62 160 LEU A CA 1
ATOM 1154 C C . LEU A 1 160 ? 15.554 -13.717 10.457 1.00 44.62 160 LEU A C 1
ATOM 1156 O O . LEU A 1 160 ? 16.243 -14.653 10.059 1.00 44.62 160 LEU A O 1
ATOM 1160 N N . GLY A 1 161 ? 16.035 -12.772 11.271 1.00 47.25 161 GLY A N 1
ATOM 1161 C CA . GLY A 1 161 ? 17.423 -12.731 11.755 1.00 47.25 161 GLY A CA 1
ATOM 1162 C C . GLY A 1 161 ? 18.413 -11.940 10.886 1.00 47.25 161 GLY A C 1
ATOM 1163 O O . GLY A 1 161 ? 19.481 -11.598 11.383 1.00 47.25 161 GLY A O 1
ATOM 1164 N N . ALA A 1 162 ? 18.061 -11.587 9.642 1.00 49.22 162 ALA A N 1
ATOM 1165 C CA . ALA A 1 162 ? 18.869 -10.699 8.793 1.00 49.22 162 ALA A CA 1
ATOM 1166 C C . ALA A 1 162 ? 18.264 -9.289 8.679 1.00 49.22 162 ALA A C 1
ATOM 1168 O O . ALA A 1 162 ? 18.970 -8.305 8.874 1.00 49.22 162 ALA A O 1
ATOM 1169 N N . ASN A 1 163 ? 16.953 -9.192 8.415 1.00 46.06 163 ASN A N 1
ATOM 1170 C CA . ASN A 1 163 ? 16.288 -7.921 8.081 1.00 46.06 163 ASN A CA 1
ATOM 1171 C C . ASN A 1 163 ? 14.993 -7.652 8.875 1.00 46.06 163 ASN A C 1
ATOM 1173 O O . ASN A 1 163 ? 14.286 -6.690 8.574 1.00 46.06 163 ASN A O 1
ATOM 1177 N N . MET A 1 164 ? 14.634 -8.490 9.858 1.00 51.91 164 MET A N 1
ATOM 1178 C CA . MET A 1 164 ? 13.342 -8.397 10.559 1.00 51.91 164 MET A CA 1
ATOM 1179 C C . MET A 1 164 ? 13.423 -8.751 12.051 1.00 51.91 164 MET A C 1
ATOM 1181 O O . MET A 1 164 ? 14.094 -9.710 12.433 1.00 51.91 164 MET A O 1
ATOM 1185 N N . LEU A 1 165 ? 12.662 -8.006 12.863 1.00 51.34 165 LEU A N 1
ATOM 1186 C CA . LEU A 1 165 ? 12.290 -8.323 14.246 1.00 51.34 165 LEU A CA 1
ATOM 1187 C C . LEU A 1 165 ? 10.761 -8.474 14.289 1.00 51.34 165 LEU A C 1
ATOM 1189 O O . LEU A 1 165 ? 10.050 -7.583 13.825 1.00 51.34 165 LEU A O 1
ATOM 1193 N N . LYS A 1 166 ? 10.265 -9.593 14.823 1.00 48.78 166 LYS A N 1
ATOM 1194 C CA . LYS A 1 166 ? 8.832 -9.879 14.993 1.00 48.78 166 LYS A CA 1
ATOM 1195 C C . LYS A 1 166 ? 8.538 -10.010 16.484 1.00 48.78 166 LYS A C 1
ATOM 1197 O O . LYS A 1 166 ? 9.315 -10.657 17.184 1.00 48.78 166 LYS A O 1
ATOM 1202 N N . ASN A 1 167 ? 7.456 -9.390 16.942 1.00 48.09 167 ASN A N 1
ATOM 1203 C CA . ASN A 1 167 ? 6.915 -9.555 18.289 1.00 48.09 167 ASN A CA 1
ATOM 1204 C C . ASN A 1 167 ? 5.427 -9.877 18.172 1.00 48.09 167 ASN A C 1
ATOM 1206 O O . ASN A 1 167 ? 4.773 -9.196 17.350 1.00 48.09 167 ASN A O 1
#

Foldseek 3Di:
DQLEDEDEPEEAEAEDDDDDAAAEDEWDWDWDQDPVRAIAIATREYEYHNEYEYEYERHEYEQDDGPDPVHHHDPRQARYEFDALYEYEYEYEHYEYEYDDQQHEHYEFANAYEYEYEYYLYEYEARYENYNAHPHYAYEYHYYNYHYYHNYYPDPRDDPPPRYDYD